Protein AF-A0A1W9QAE2-F1 (afdb_monomer)

Radius of gyration: 22.41 Å; Cα contacts (8 Å, |Δi|>4): 128; chains: 1; bounding box: 46×52×66 Å

Secondary structure (DSSP, 8-state):
-HHHHHHHHHHHHHHHHHHHHHHHS---HHHHHHHHHGGGT-PPPPHHHHHHHHHGGG-----GGGTT-HHHHHH-SSS---HHHIIIIITT-STTHHHHHHHTTT--HHHHHHHHHT-TT---HHHHHHHHHHHHHHHHHHHHHHHT--

Nearest PDB structures (foldseek):
  3shy-assembly1_A  TM=2.557E-01  e=3.799E+00  Homo sapiens

Foldseek 3Di:
DVVVVVVCVVVVVVVVVVVCCCVPVNDPVQVVCCVVCLLLLPHDQDPVNVVLLVLLVLDPLPCQLCPVVVVVCVVLPDQANTLSCCSVPVSPDLSCLLSSLVSCPPPDLVSQVSSQVRGPSNRNSSVSNVSSVVSNVSSVVSNVVVVPDD

Sequence (150 aa):
MKARLLALWLLGTAFLLTVFRRLFFGRDRLSEFVNVYGREGLLPVSPEEHEILTLRYRCTACGACDREEQERIAQSRVGYRGMMATVLGGTRSLVDAEAVRATLVEVPDEAIQRAEAACPENVPIVRLVQLIRGHAARQQAAREGAALSP

pLDDT: mean 89.48, std 10.48, range [36.12, 98.12]

Solvent-accessible surface area (backbone atoms only — not comparable to full-atom values): 8385 Å² total; per-residue (Å²): 110,71,70,59,54,52,50,51,48,54,50,51,51,50,51,51,52,52,52,49,41,52,74,79,62,58,69,69,59,62,60,54,46,39,69,71,36,19,61,76,28,52,65,89,75,50,75,68,56,48,56,60,54,58,47,48,74,51,62,80,80,80,52,56,35,28,68,90,39,50,66,59,33,65,69,31,82,81,61,32,72,42,55,53,45,40,51,67,53,42,62,69,44,68,67,49,11,52,62,45,40,63,34,45,70,87,57,55,69,68,59,41,50,51,23,28,74,46,32,92,63,67,35,62,47,54,62,52,50,50,48,34,48,52,51,23,52,52,32,50,50,38,38,54,62,56,70,71,58,132

Structure (mmCIF, N/CA/C/O backbone):
data_AF-A0A1W9QAE2-F1
#
_entry.id   AF-A0A1W9QAE2-F1
#
loop_
_atom_site.group_PDB
_atom_site.id
_atom_site.type_symbol
_atom_site.label_atom_id
_atom_site.label_alt_id
_atom_site.label_comp_id
_atom_site.label_asym_id
_atom_site.label_entity_id
_atom_site.label_seq_id
_atom_site.pdbx_PDB_ins_code
_atom_site.Cartn_x
_atom_site.Cartn_y
_atom_site.Cartn_z
_atom_site.occupancy
_atom_site.B_iso_or_equiv
_atom_site.auth_seq_id
_atom_site.auth_comp_id
_atom_site.auth_asym_id
_atom_site.auth_atom_id
_atom_site.pdbx_PDB_model_num
ATOM 1 N N . MET A 1 1 ? 10.998 -27.137 -46.731 1.00 63.53 1 MET A N 1
ATOM 2 C CA . MET A 1 1 ? 12.156 -27.183 -45.800 1.00 63.53 1 MET A CA 1
ATOM 3 C C . MET A 1 1 ? 12.951 -25.880 -45.753 1.00 63.53 1 MET A C 1
ATOM 5 O O . MET A 1 1 ? 13.132 -25.370 -44.658 1.00 63.53 1 MET A O 1
ATOM 9 N N . LYS A 1 2 ? 13.360 -25.292 -46.890 1.00 78.94 2 LYS A 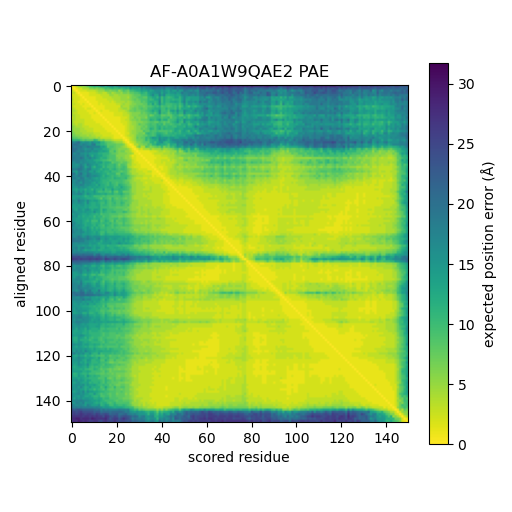N 1
ATOM 10 C CA . LYS A 1 2 ? 14.154 -24.042 -46.931 1.00 78.94 2 LYS A CA 1
ATOM 11 C C . LYS A 1 2 ? 13.536 -22.862 -46.158 1.00 78.94 2 LYS A C 1
ATOM 13 O O . LYS A 1 2 ? 14.232 -22.221 -45.385 1.00 78.94 2 LYS A O 1
ATOM 18 N N . ALA A 1 3 ? 12.222 -22.650 -46.271 1.00 82.19 3 ALA A N 1
ATOM 19 C CA . ALA A 1 3 ? 11.522 -21.595 -45.526 1.00 82.19 3 ALA A CA 1
ATOM 20 C C . ALA A 1 3 ? 11.569 -21.784 -43.994 1.00 82.19 3 ALA A C 1
ATOM 22 O O . ALA A 1 3 ? 11.690 -20.813 -43.259 1.00 82.19 3 ALA A O 1
ATOM 23 N N . ARG A 1 4 ? 11.530 -23.034 -43.506 1.00 85.00 4 ARG A N 1
ATOM 24 C CA . ARG A 1 4 ? 11.602 -23.341 -42.065 1.00 85.00 4 ARG A CA 1
ATOM 25 C C . ARG A 1 4 ? 13.011 -23.129 -41.506 1.00 85.00 4 ARG A C 1
ATOM 27 O O . ARG A 1 4 ? 13.151 -22.606 -40.412 1.00 85.00 4 ARG A O 1
ATOM 34 N N . LEU A 1 5 ? 14.039 -23.492 -42.275 1.00 92.12 5 LEU A N 1
ATOM 35 C CA . LEU A 1 5 ? 15.443 -23.231 -41.932 1.00 92.12 5 LEU A CA 1
ATOM 36 C C . LEU A 1 5 ? 15.743 -21.731 -41.871 1.00 92.12 5 LEU A C 1
ATOM 38 O O . LEU A 1 5 ? 16.377 -21.273 -40.928 1.00 92.12 5 LEU A O 1
ATOM 42 N N . LEU A 1 6 ? 15.239 -20.966 -42.841 1.00 90.81 6 LEU A N 1
ATOM 43 C CA . LEU A 1 6 ? 15.427 -19.518 -42.880 1.00 90.81 6 LEU A CA 1
ATOM 44 C C . LEU A 1 6 ? 14.682 -18.824 -41.728 1.00 90.81 6 LEU A C 1
ATOM 46 O O . LEU A 1 6 ? 15.240 -17.939 -41.089 1.00 90.81 6 LEU A O 1
ATOM 50 N N . ALA A 1 7 ? 13.472 -19.287 -41.395 1.00 91.56 7 ALA A N 1
ATOM 51 C CA . ALA A 1 7 ? 12.737 -18.816 -40.221 1.00 91.56 7 ALA A CA 1
ATOM 52 C C . ALA A 1 7 ? 13.474 -19.122 -38.905 1.00 91.56 7 ALA A C 1
ATOM 54 O O . ALA A 1 7 ? 13.600 -18.236 -38.066 1.00 91.56 7 ALA A O 1
ATOM 55 N N . LEU A 1 8 ? 14.003 -20.340 -38.734 1.00 94.88 8 LEU A N 1
ATOM 56 C CA . LEU A 1 8 ? 14.787 -20.715 -37.549 1.00 94.88 8 LEU A CA 1
ATOM 57 C C . LEU A 1 8 ? 16.072 -19.896 -37.426 1.00 94.88 8 LEU A C 1
ATOM 59 O O . LEU A 1 8 ? 16.428 -19.484 -36.326 1.00 94.88 8 LEU A O 1
ATOM 63 N N . TRP A 1 9 ? 16.746 -19.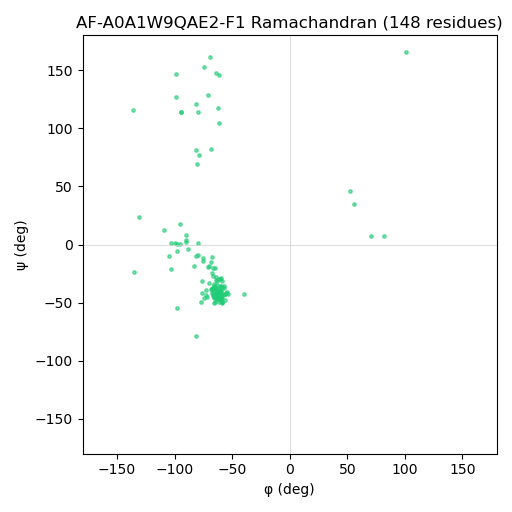634 -38.546 1.00 96.19 9 TRP A N 1
ATOM 64 C CA . TRP A 1 9 ? 17.946 -18.808 -38.567 1.00 96.19 9 TRP A CA 1
ATOM 65 C C . TRP A 1 9 ? 17.635 -17.361 -38.175 1.00 96.19 9 TRP A C 1
ATOM 67 O O . TRP A 1 9 ? 18.248 -16.844 -37.249 1.00 96.19 9 TRP A O 1
ATOM 77 N N . LEU A 1 10 ? 16.616 -16.743 -38.784 1.00 95.69 10 LEU A N 1
ATOM 78 C CA . LEU A 1 10 ? 16.187 -15.388 -38.423 1.00 95.69 10 LEU A CA 1
ATOM 79 C C . LEU A 1 10 ? 15.780 -15.289 -36.950 1.00 95.69 10 LEU A C 1
ATOM 81 O O . LEU A 1 10 ? 16.179 -14.345 -36.271 1.00 95.69 10 LEU A O 1
ATOM 85 N N . LEU A 1 11 ? 15.025 -16.268 -36.442 1.00 95.69 11 LEU A N 1
ATOM 86 C CA . LEU A 1 11 ? 14.584 -16.284 -35.049 1.00 95.69 11 LEU A CA 1
ATOM 87 C C . LEU A 1 11 ? 15.766 -16.467 -34.088 1.00 95.69 11 LEU A C 1
ATOM 89 O O . LEU A 1 11 ? 15.860 -15.754 -33.093 1.00 95.69 11 LEU A O 1
ATOM 93 N N . GLY A 1 12 ? 16.684 -17.384 -34.402 1.00 96.88 12 GLY A N 1
ATOM 94 C CA . GLY A 1 12 ? 17.882 -17.636 -33.606 1.00 96.88 12 GLY A CA 1
ATOM 95 C C . GLY A 1 12 ? 18.809 -16.423 -33.565 1.00 96.88 12 GLY A C 1
ATOM 96 O O . GLY A 1 12 ? 19.256 -16.024 -32.490 1.00 96.88 12 GLY A O 1
ATOM 97 N N . THR A 1 13 ? 19.046 -15.782 -34.711 1.00 96.12 13 THR A N 1
ATOM 98 C CA . THR A 1 13 ? 19.853 -14.560 -34.791 1.00 96.12 13 THR A CA 1
ATOM 99 C C . THR A 1 13 ? 19.179 -13.399 -34.063 1.00 96.12 13 THR A C 1
ATOM 101 O O . THR A 1 13 ? 19.847 -12.704 -33.301 1.00 96.12 13 THR A O 1
ATOM 104 N N . ALA A 1 14 ? 17.865 -13.206 -34.226 1.00 94.56 14 ALA A N 1
ATOM 105 C CA . ALA A 1 14 ? 17.126 -12.178 -33.495 1.00 94.56 14 ALA A CA 1
ATOM 106 C C . ALA A 1 14 ? 17.202 -12.407 -31.979 1.00 94.56 14 ALA A C 1
ATOM 108 O O . ALA A 1 14 ? 17.537 -11.484 -31.241 1.00 94.56 14 ALA A O 1
ATOM 109 N N . PHE A 1 15 ? 16.983 -13.643 -31.524 1.00 95.44 15 PHE A N 1
ATOM 110 C CA . PHE A 1 15 ? 17.094 -14.018 -30.116 1.00 95.44 15 PHE A CA 1
ATOM 111 C C . PHE A 1 15 ? 18.496 -13.739 -29.559 1.00 95.44 15 PHE A C 1
ATOM 113 O O . PHE A 1 15 ? 18.622 -13.059 -28.540 1.00 95.44 15 PHE A O 1
ATOM 120 N N . LEU A 1 16 ? 19.550 -14.190 -30.251 1.00 95.75 16 LEU A N 1
ATOM 121 C CA . LEU A 1 16 ? 20.939 -13.950 -29.850 1.00 95.75 16 LEU A CA 1
ATOM 122 C C . LEU A 1 16 ? 21.259 -12.454 -29.777 1.00 95.75 16 LEU A C 1
ATOM 124 O O . LEU A 1 16 ? 21.829 -12.003 -28.785 1.00 95.75 16 LEU A O 1
ATOM 128 N N . LEU A 1 17 ? 20.849 -11.668 -30.776 1.00 93.00 17 LEU A N 1
ATOM 129 C CA . LEU A 1 17 ? 21.047 -10.217 -30.779 1.00 93.00 17 LEU A CA 1
ATOM 130 C C . LEU A 1 17 ? 20.277 -9.527 -29.648 1.00 93.00 17 LEU A C 1
ATOM 132 O O . LEU A 1 17 ? 20.799 -8.592 -29.041 1.00 93.00 17 LEU A O 1
ATOM 136 N N . THR A 1 18 ? 19.059 -9.973 -29.333 1.00 88.69 18 THR A N 1
ATOM 137 C CA . THR A 1 18 ? 18.272 -9.440 -28.213 1.00 88.69 18 THR A CA 1
ATOM 138 C C . THR A 1 18 ? 18.926 -9.756 -26.871 1.00 88.69 18 THR A C 1
ATOM 140 O O . THR A 1 18 ? 19.059 -8.855 -26.043 1.00 88.69 18 THR A O 1
ATOM 143 N N . VAL A 1 19 ? 19.366 -10.998 -26.655 1.00 89.94 19 VAL A N 1
ATOM 144 C CA . VAL A 1 19 ? 20.054 -11.413 -25.423 1.00 89.94 19 VAL A CA 1
ATOM 145 C C . VAL A 1 19 ? 21.374 -10.660 -25.269 1.00 89.94 19 VAL A C 1
ATOM 147 O O . VAL A 1 19 ? 21.622 -10.078 -24.214 1.00 89.94 19 VAL A O 1
ATOM 150 N N . PHE A 1 20 ? 22.173 -10.577 -26.336 1.00 92.12 20 PHE A N 1
ATOM 151 C CA . PHE A 1 20 ? 23.430 -9.829 -26.347 1.00 92.12 20 PHE A CA 1
ATOM 152 C C . PHE A 1 20 ? 23.204 -8.341 -26.050 1.00 92.12 20 PHE A C 1
ATOM 154 O O . PHE A 1 20 ? 23.836 -7.783 -25.157 1.00 92.12 20 PHE A O 1
ATOM 161 N N . ARG A 1 21 ? 22.237 -7.687 -26.710 1.00 85.56 21 ARG A N 1
ATOM 162 C CA . ARG A 1 21 ? 21.898 -6.287 -26.403 1.00 85.56 21 ARG A CA 1
ATOM 163 C C . ARG A 1 21 ? 21.428 -6.098 -24.968 1.00 85.56 21 ARG A C 1
ATOM 165 O O . ARG A 1 21 ? 21.789 -5.102 -24.355 1.00 85.56 21 ARG A O 1
ATOM 172 N N . ARG A 1 22 ? 20.637 -7.024 -24.426 1.00 81.88 22 ARG A N 1
ATOM 173 C CA . ARG A 1 22 ? 20.145 -6.934 -23.047 1.00 81.88 22 ARG A CA 1
ATOM 174 C C . ARG A 1 22 ? 21.270 -7.078 -22.021 1.00 81.88 22 ARG A C 1
ATOM 176 O O . ARG A 1 22 ? 21.237 -6.370 -21.024 1.00 81.88 22 ARG A O 1
ATOM 183 N N . LEU A 1 23 ? 22.238 -7.961 -22.270 1.00 84.62 23 LEU A N 1
ATOM 184 C CA . LEU A 1 23 ? 23.363 -8.217 -21.365 1.00 84.62 23 LEU A CA 1
ATOM 185 C C . LEU A 1 23 ? 24.432 -7.120 -21.416 1.00 84.62 23 LEU A C 1
ATOM 187 O O . LEU A 1 23 ? 24.937 -6.727 -20.372 1.00 84.62 23 LEU A O 1
ATOM 191 N N . PHE A 1 24 ? 24.765 -6.618 -22.609 1.00 84.31 24 PHE A N 1
ATOM 192 C CA . PHE A 1 24 ? 25.897 -5.698 -22.794 1.00 84.31 24 PHE A CA 1
ATOM 193 C C . PHE A 1 24 ? 25.495 -4.228 -22.965 1.00 84.31 24 PHE A C 1
ATOM 195 O O . PHE A 1 24 ? 26.308 -3.340 -22.734 1.00 84.31 24 PHE A O 1
ATOM 202 N N . PHE A 1 25 ? 24.250 -3.953 -23.359 1.00 78.94 25 PHE A N 1
ATOM 203 C CA . PHE A 1 25 ? 23.745 -2.602 -23.640 1.00 78.94 25 PHE A CA 1
ATOM 204 C C . PHE A 1 25 ? 22.410 -2.326 -22.935 1.00 78.94 25 PHE A C 1
ATOM 206 O O . PHE A 1 25 ? 21.612 -1.500 -23.389 1.00 78.94 25 PHE A O 1
ATOM 213 N N . GLY A 1 26 ? 22.129 -3.047 -21.846 1.00 65.44 26 GLY A N 1
ATOM 214 C CA . GLY A 1 26 ? 20.943 -2.827 -21.033 1.00 65.44 26 GLY A CA 1
ATOM 215 C C . GLY A 1 26 ? 20.964 -1.421 -20.438 1.00 65.44 26 GLY A C 1
ATOM 216 O O . GLY A 1 26 ? 21.707 -1.158 -19.501 1.00 65.44 26 GLY A O 1
ATOM 217 N N . ARG A 1 27 ? 20.151 -0.513 -20.987 1.00 66.88 27 ARG A N 1
ATOM 218 C CA . ARG A 1 27 ? 19.823 0.751 -20.318 1.00 66.88 27 ARG A CA 1
ATOM 219 C C . ARG A 1 27 ? 19.111 0.448 -19.006 1.00 66.88 27 ARG A C 1
ATOM 221 O O . ARG A 1 27 ? 18.319 -0.498 -18.946 1.00 66.88 27 ARG A O 1
ATOM 228 N N . ASP A 1 28 ? 19.343 1.283 -18.002 1.00 77.19 28 ASP A N 1
ATOM 229 C CA . ASP A 1 28 ? 18.536 1.292 -16.790 1.00 77.19 28 ASP A CA 1
ATOM 230 C C . ASP A 1 28 ? 17.127 1.810 -17.122 1.00 77.19 28 ASP A C 1
ATOM 232 O O . ASP A 1 28 ? 16.799 2.986 -16.999 1.00 77.19 28 ASP A O 1
ATOM 236 N N . ARG A 1 29 ? 16.292 0.902 -17.632 1.00 79.31 29 ARG A N 1
ATOM 237 C CA . ARG A 1 29 ? 14.914 1.207 -18.028 1.00 79.31 29 ARG A CA 1
ATOM 238 C C . ARG A 1 29 ? 14.056 1.611 -16.834 1.00 79.31 29 ARG A C 1
ATOM 240 O O . ARG A 1 29 ? 13.006 2.206 -17.039 1.00 79.31 29 ARG A O 1
ATOM 247 N N . LEU A 1 30 ? 14.467 1.258 -15.613 1.00 77.69 30 LEU A N 1
ATOM 248 C CA . LEU A 1 30 ? 13.722 1.603 -14.413 1.00 77.69 30 LEU A CA 1
ATOM 249 C C . LEU A 1 30 ? 13.895 3.083 -14.083 1.00 77.69 30 LEU A C 1
ATOM 251 O O . LEU A 1 30 ? 12.896 3.754 -13.848 1.00 77.69 30 LEU A O 1
ATOM 255 N N . SER A 1 31 ? 15.120 3.614 -14.124 1.00 81.38 31 SER A N 1
ATOM 256 C CA . SER A 1 31 ? 15.321 5.057 -13.938 1.00 81.38 31 SER A CA 1
ATOM 257 C C . SER A 1 31 ? 14.675 5.876 -15.054 1.00 81.38 31 SER A C 1
ATOM 259 O O . SER A 1 31 ? 14.062 6.901 -14.767 1.00 81.38 31 SER A O 1
ATOM 261 N N . GLU A 1 32 ? 14.714 5.400 -16.302 1.00 83.50 32 GLU A N 1
ATOM 262 C CA . GLU A 1 32 ? 13.997 6.031 -17.419 1.00 83.50 32 GLU A CA 1
ATOM 263 C C . GLU A 1 32 ? 12.475 6.029 -17.193 1.00 83.50 32 GLU A C 1
ATOM 265 O O . GLU A 1 32 ? 11.827 7.064 -17.340 1.00 83.50 32 GLU A O 1
ATOM 270 N N . PHE A 1 33 ? 11.907 4.901 -16.753 1.00 83.69 33 PHE A N 1
ATOM 271 C CA . PHE A 1 33 ? 10.491 4.803 -16.398 1.00 83.69 33 PHE A CA 1
ATOM 272 C C . PHE A 1 33 ? 10.117 5.764 -15.265 1.00 83.69 33 PHE A C 1
ATOM 274 O O . PHE A 1 33 ? 9.131 6.483 -15.380 1.00 83.69 33 PHE A O 1
ATOM 281 N N . VAL A 1 34 ? 10.907 5.812 -14.190 1.00 84.75 34 VAL A N 1
ATOM 282 C CA . VAL A 1 34 ? 10.648 6.700 -13.046 1.00 84.75 34 VAL A CA 1
ATOM 283 C C . VAL A 1 34 ? 10.754 8.170 -13.444 1.00 84.75 34 VAL A C 1
ATOM 285 O O . VAL A 1 34 ? 9.955 8.976 -12.980 1.00 84.75 34 VAL A O 1
ATOM 288 N N . ASN A 1 35 ? 11.683 8.523 -14.333 1.00 83.19 35 ASN A N 1
ATOM 289 C CA . ASN A 1 35 ? 11.806 9.886 -14.844 1.00 83.19 35 ASN A CA 1
ATOM 290 C C . ASN A 1 35 ? 10.541 10.323 -15.607 1.00 83.19 35 ASN A C 1
ATOM 292 O O . ASN A 1 35 ? 10.035 11.423 -15.405 1.00 83.19 35 ASN A O 1
ATOM 296 N N . VAL A 1 36 ? 9.989 9.438 -16.442 1.00 86.00 36 VAL A N 1
ATOM 297 C CA . VAL A 1 36 ? 8.792 9.744 -17.240 1.00 86.00 36 VAL A CA 1
ATOM 298 C C . VAL A 1 36 ? 7.513 9.690 -16.398 1.00 86.00 36 VAL A C 1
ATOM 300 O O . VAL A 1 36 ? 6.716 10.624 -16.420 1.00 86.00 36 VAL A O 1
ATOM 303 N N . TYR A 1 37 ? 7.318 8.614 -15.637 1.00 87.31 37 TYR A N 1
ATOM 304 C CA . TYR A 1 37 ? 6.041 8.284 -14.998 1.00 87.31 37 TYR A CA 1
ATOM 305 C C . TYR A 1 37 ? 5.996 8.557 -13.492 1.00 87.31 37 TYR A C 1
ATOM 307 O O . TYR A 1 37 ? 4.921 8.534 -12.892 1.00 87.31 37 TYR A O 1
ATOM 315 N N . GLY A 1 38 ? 7.129 8.863 -12.855 1.00 85.00 38 GLY A N 1
ATOM 316 C CA . GLY A 1 38 ? 7.171 9.148 -11.418 1.00 85.00 38 GLY A CA 1
ATOM 317 C C . GLY A 1 38 ? 6.276 10.328 -11.027 1.00 85.00 38 GLY A C 1
ATOM 318 O O . GLY A 1 38 ? 5.656 10.305 -9.964 1.00 85.00 38 GLY A O 1
ATOM 319 N N . ARG A 1 39 ? 6.114 11.307 -11.929 1.00 83.88 39 ARG A N 1
ATOM 320 C CA . ARG A 1 39 ? 5.191 12.447 -11.770 1.00 83.88 39 ARG A CA 1
ATOM 321 C C . ARG A 1 39 ? 3.724 12.036 -11.699 1.00 83.88 39 ARG A C 1
ATOM 323 O O . ARG A 1 39 ? 2.935 12.681 -11.015 1.00 83.88 39 ARG A O 1
ATOM 330 N N . GLU A 1 40 ? 3.361 10.958 -12.381 1.00 86.00 40 GLU A N 1
ATOM 331 C CA . GLU A 1 40 ? 2.005 10.406 -12.373 1.00 86.00 40 GLU A CA 1
ATOM 332 C C . GLU A 1 40 ? 1.740 9.569 -11.109 1.00 86.00 40 GLU A C 1
ATOM 334 O O . GLU A 1 40 ? 0.649 9.041 -10.922 1.00 86.00 40 GLU A O 1
ATOM 339 N N . GLY A 1 41 ? 2.720 9.468 -10.202 1.00 81.56 41 GLY A N 1
ATOM 340 C CA . GLY A 1 41 ? 2.637 8.646 -8.995 1.00 81.56 41 GLY A CA 1
ATOM 341 C C . GLY A 1 41 ? 2.959 7.172 -9.242 1.00 81.56 41 GLY A C 1
ATOM 342 O O . GLY A 1 41 ? 2.822 6.358 -8.329 1.00 81.56 41 GLY A O 1
ATOM 343 N N . LEU A 1 42 ? 3.419 6.816 -10.447 1.00 87.50 42 LEU A N 1
ATOM 344 C CA . LEU A 1 42 ? 3.850 5.463 -10.789 1.00 87.50 42 LEU A CA 1
ATOM 345 C C . LEU A 1 42 ? 5.283 5.243 -10.304 1.00 87.50 42 LEU A C 1
ATOM 347 O O . LEU A 1 42 ? 6.257 5.367 -11.048 1.00 87.50 42 LEU A O 1
ATOM 351 N N . LEU A 1 43 ? 5.400 4.931 -9.017 1.00 89.81 43 LEU A N 1
ATOM 352 C CA . LEU A 1 43 ? 6.673 4.638 -8.377 1.00 89.81 43 LEU A CA 1
ATOM 353 C C . LEU A 1 43 ? 6.896 3.130 -8.253 1.00 89.81 43 LEU A C 1
ATOM 355 O O . LEU A 1 43 ? 5.946 2.374 -8.037 1.00 89.81 43 LEU A O 1
ATOM 359 N N . PRO A 1 44 ? 8.155 2.670 -8.345 1.00 88.62 44 PRO A N 1
ATOM 360 C CA . PRO A 1 44 ? 8.470 1.273 -8.139 1.00 88.62 44 PRO A CA 1
ATOM 361 C C . PRO A 1 44 ? 8.159 0.854 -6.703 1.00 88.62 44 PRO A C 1
ATOM 363 O O . PRO A 1 44 ? 8.299 1.625 -5.743 1.00 88.62 44 PRO A O 1
ATOM 366 N N . VAL A 1 45 ? 7.767 -0.410 -6.600 1.00 89.50 45 VAL A N 1
ATOM 367 C CA . VAL A 1 45 ? 7.560 -1.132 -5.351 1.00 89.50 45 VAL A CA 1
ATOM 368 C C . VAL A 1 45 ? 8.809 -1.964 -5.100 1.00 89.50 45 VAL A C 1
ATOM 370 O O . VAL A 1 45 ? 9.249 -2.699 -5.989 1.00 89.50 45 VAL A O 1
ATOM 373 N N . SER A 1 46 ? 9.413 -1.822 -3.923 1.00 90.06 46 SER A N 1
ATOM 374 C CA . SER A 1 46 ? 10.586 -2.620 -3.560 1.00 90.06 46 SER A CA 1
ATOM 375 C C . SER A 1 46 ? 10.205 -4.096 -3.344 1.00 90.06 46 SER A C 1
ATOM 377 O O . SER A 1 46 ? 9.032 -4.403 -3.116 1.00 90.06 46 SER A O 1
ATOM 379 N N . PRO A 1 47 ? 11.166 -5.037 -3.381 1.00 92.06 47 PRO A N 1
ATOM 380 C CA . PRO A 1 47 ? 10.889 -6.435 -3.045 1.00 92.06 47 PRO A CA 1
ATOM 381 C C . PRO A 1 47 ? 10.256 -6.609 -1.654 1.00 92.06 47 PRO A C 1
ATOM 383 O O . PRO A 1 47 ? 9.287 -7.347 -1.518 1.00 92.06 47 PRO A O 1
ATOM 386 N N . GLU A 1 48 ? 10.734 -5.868 -0.650 1.00 92.50 48 GLU A N 1
ATOM 387 C CA . GLU A 1 48 ? 10.177 -5.887 0.711 1.00 92.50 48 GLU A CA 1
ATOM 388 C C . GLU A 1 48 ? 8.735 -5.357 0.747 1.00 92.50 48 GLU A C 1
ATOM 390 O O . GLU A 1 48 ? 7.852 -5.951 1.366 1.00 92.50 48 GLU A O 1
ATOM 395 N N . GLU A 1 49 ? 8.461 -4.259 0.038 1.00 93.56 49 GLU A N 1
ATOM 396 C CA . GLU A 1 49 ? 7.106 -3.713 -0.073 1.00 93.56 49 GLU A CA 1
ATOM 397 C C . GLU A 1 49 ? 6.170 -4.706 -0.767 1.00 93.56 49 GLU A C 1
ATOM 399 O O . GLU A 1 49 ? 5.033 -4.900 -0.336 1.00 93.56 49 GLU A O 1
ATOM 404 N N . HIS A 1 50 ? 6.655 -5.378 -1.812 1.00 93.81 50 HIS A N 1
ATOM 405 C CA . HIS A 1 50 ? 5.897 -6.403 -2.513 1.00 93.81 50 HIS A CA 1
ATOM 406 C C . HIS A 1 50 ? 5.555 -7.577 -1.586 1.00 93.81 50 HIS A C 1
ATOM 408 O O . HIS A 1 50 ? 4.404 -8.012 -1.557 1.00 93.81 50 HIS A O 1
ATOM 414 N N . GLU A 1 51 ? 6.506 -8.063 -0.787 1.00 94.94 51 GLU A N 1
ATOM 415 C CA . GLU A 1 51 ? 6.249 -9.103 0.216 1.00 94.94 51 GLU A CA 1
ATOM 416 C C . GLU A 1 51 ? 5.148 -8.681 1.195 1.00 94.94 51 GLU A C 1
ATOM 418 O O . GLU A 1 51 ? 4.180 -9.421 1.376 1.00 94.94 51 GLU A O 1
ATOM 423 N N . ILE A 1 52 ? 5.213 -7.464 1.744 1.00 95.06 52 ILE A N 1
ATOM 424 C CA . ILE A 1 52 ? 4.177 -6.936 2.646 1.00 95.06 52 ILE A CA 1
ATOM 425 C C . ILE A 1 52 ? 2.810 -6.894 1.947 1.00 95.06 52 ILE A C 1
ATOM 427 O O . ILE A 1 52 ? 1.816 -7.356 2.511 1.00 95.06 52 ILE A O 1
ATOM 431 N N . LEU A 1 53 ? 2.749 -6.404 0.704 1.00 94.81 53 LEU A N 1
ATOM 432 C CA . LEU A 1 53 ? 1.510 -6.353 -0.075 1.00 94.81 53 LEU A CA 1
ATOM 433 C C . LEU A 1 53 ? 0.914 -7.740 -0.314 1.00 94.81 53 LEU A C 1
ATOM 435 O O . LEU A 1 53 ? -0.306 -7.871 -0.312 1.00 94.81 53 LEU A O 1
ATOM 439 N N . THR A 1 54 ? 1.725 -8.784 -0.502 1.00 95.50 54 THR A N 1
ATOM 440 C CA . THR A 1 54 ? 1.187 -10.144 -0.688 1.00 95.50 54 THR A CA 1
ATOM 441 C C . THR A 1 54 ? 0.490 -10.681 0.564 1.00 95.50 54 THR A C 1
ATOM 443 O O . THR A 1 54 ? -0.460 -11.456 0.450 1.00 95.50 54 THR A O 1
ATOM 446 N N . LEU A 1 55 ? 0.870 -10.223 1.761 1.00 95.12 55 LEU A N 1
ATOM 447 C CA . LEU A 1 55 ? 0.248 -10.668 3.013 1.00 95.12 55 LEU A CA 1
ATOM 448 C C . LEU A 1 55 ? -1.214 -10.216 3.141 1.00 95.12 55 LEU A C 1
ATOM 450 O O . LEU A 1 55 ? -1.987 -10.857 3.856 1.00 95.12 55 LEU A O 1
ATOM 454 N N . ARG A 1 56 ? -1.639 -9.188 2.391 1.00 94.69 56 ARG A N 1
ATOM 455 C CA . ARG A 1 56 ? -3.045 -8.751 2.334 1.00 94.69 56 ARG A CA 1
ATOM 456 C C . ARG A 1 56 ? -3.993 -9.849 1.846 1.00 94.69 56 ARG A C 1
ATOM 458 O O . ARG A 1 56 ? -5.160 -9.848 2.223 1.00 94.69 56 ARG A O 1
ATOM 465 N N . TYR A 1 57 ? -3.511 -10.783 1.016 1.00 95.81 57 TYR A N 1
ATOM 466 C CA . TYR A 1 57 ? -4.336 -11.851 0.437 1.00 95.81 57 TYR A CA 1
ATOM 467 C C . TYR A 1 57 ? -4.826 -12.863 1.478 1.00 95.81 57 TYR A C 1
ATOM 469 O O . TYR A 1 57 ? -5.707 -13.659 1.175 1.00 95.81 57 TYR A O 1
ATOM 477 N N . ARG A 1 58 ? -4.301 -12.810 2.709 1.00 96.31 58 ARG A N 1
ATOM 478 C CA . ARG A 1 58 ? -4.836 -13.565 3.848 1.00 96.31 58 ARG A CA 1
ATOM 479 C C . ARG A 1 58 ? -6.185 -13.032 4.330 1.00 96.31 58 ARG A C 1
ATOM 481 O O . ARG A 1 58 ? -6.897 -13.743 5.020 1.00 96.31 58 ARG A O 1
ATOM 488 N N . CYS A 1 59 ? -6.546 -11.790 3.998 1.00 97.62 59 CYS A N 1
ATOM 489 C CA . CYS A 1 59 ? -7.798 -11.194 4.448 1.00 97.62 59 CYS A CA 1
ATOM 490 C C . CYS A 1 59 ? -9.010 -11.967 3.904 1.00 97.62 59 CYS A C 1
ATOM 492 O O . CYS A 1 59 ? -9.262 -11.981 2.701 1.00 97.62 59 CYS A O 1
ATOM 494 N N . THR A 1 60 ? -9.804 -12.538 4.809 1.00 97.62 60 THR A N 1
ATOM 495 C CA . THR A 1 60 ? -11.050 -13.262 4.504 1.00 97.62 60 THR A CA 1
ATOM 496 C C . THR A 1 60 ? -12.291 -12.366 4.497 1.00 97.62 60 THR A C 1
ATOM 498 O O . THR A 1 60 ? -13.409 -12.862 4.404 1.00 97.62 60 THR A O 1
ATOM 501 N N . ALA A 1 61 ? -12.112 -11.043 4.598 1.00 97.38 61 ALA A N 1
ATOM 502 C CA . ALA A 1 61 ? -13.197 -10.062 4.660 1.00 97.38 61 ALA A CA 1
ATOM 503 C C . ALA A 1 61 ? -14.216 -10.313 5.798 1.00 97.38 61 ALA A C 1
ATOM 505 O O . ALA A 1 61 ? -15.406 -10.044 5.657 1.00 97.38 61 ALA A O 1
ATOM 506 N N . CYS A 1 62 ? -13.758 -10.821 6.948 1.00 97.75 62 CYS A N 1
ATOM 507 C CA . CYS A 1 62 ? -14.624 -11.140 8.090 1.00 97.75 62 CYS A CA 1
ATOM 508 C C . CYS A 1 62 ? -15.113 -9.916 8.892 1.00 97.75 62 CYS A C 1
ATOM 510 O O . CYS A 1 62 ? -15.964 -10.061 9.767 1.00 97.75 62 CYS A O 1
ATOM 512 N N . GLY A 1 63 ? -14.544 -8.727 8.656 1.00 96.94 63 GLY A N 1
ATOM 513 C CA . GLY A 1 63 ? -14.917 -7.479 9.336 1.00 96.94 63 GLY A CA 1
ATOM 514 C C . GLY A 1 63 ? -14.519 -7.378 10.815 1.00 96.94 63 GLY A C 1
ATOM 515 O O . GLY A 1 63 ? -14.900 -6.421 11.482 1.00 96.94 63 GLY A O 1
ATOM 516 N N . ALA A 1 64 ? -13.750 -8.329 11.362 1.00 97.44 64 ALA A N 1
ATOM 517 C CA . ALA A 1 64 ? -13.367 -8.316 12.780 1.00 97.44 64 ALA A CA 1
ATOM 518 C C . ALA A 1 64 ? -12.586 -7.051 13.187 1.00 97.44 64 ALA A C 1
ATOM 520 O O . ALA A 1 64 ? -12.816 -6.513 14.267 1.00 97.44 64 ALA A O 1
ATOM 521 N N . CYS A 1 65 ? -11.730 -6.548 12.295 1.00 97.25 65 CYS A N 1
ATOM 522 C CA . CYS A 1 65 ? -10.946 -5.330 12.490 1.00 97.25 65 CYS A CA 1
ATOM 523 C C . CYS A 1 65 ? -11.780 -4.035 12.511 1.00 97.25 65 CYS A C 1
ATOM 525 O O . CYS A 1 65 ? -11.283 -3.017 12.980 1.00 97.25 65 CYS A O 1
ATOM 527 N N . ASP A 1 66 ? -13.035 -4.067 12.054 1.00 97.00 66 ASP A N 1
ATOM 528 C CA . ASP A 1 66 ? -13.895 -2.880 11.973 1.00 97.00 66 ASP A CA 1
ATOM 529 C C . ASP A 1 66 ? -14.862 -2.758 13.164 1.00 97.00 66 ASP A C 1
ATOM 531 O O . ASP A 1 66 ? -15.589 -1.769 13.269 1.00 97.00 66 ASP A O 1
ATOM 535 N N . ARG A 1 67 ? -14.921 -3.749 14.068 1.00 93.50 67 ARG A N 1
ATOM 536 C CA . ARG A 1 67 ? -15.934 -3.799 15.145 1.00 93.50 67 ARG A CA 1
ATOM 537 C C . ARG A 1 67 ? -15.889 -2.593 16.081 1.00 93.50 67 ARG A C 1
ATOM 539 O O . ARG A 1 67 ? -16.938 -2.078 16.446 1.00 93.50 67 ARG A O 1
ATOM 546 N N . GLU A 1 68 ? -14.695 -2.146 16.451 1.00 90.44 68 GLU A N 1
ATOM 547 C CA . GLU A 1 68 ? -14.501 -0.992 17.344 1.00 90.44 68 GLU A CA 1
ATOM 548 C C . GLU A 1 68 ? -14.443 0.343 16.587 1.00 90.44 68 GLU A C 1
ATOM 550 O O . GLU A 1 68 ? -14.383 1.405 17.196 1.00 90.44 68 GLU A O 1
ATOM 555 N N . GLU A 1 69 ? -14.491 0.304 15.255 1.00 91.56 69 GLU A N 1
ATOM 556 C CA . GLU A 1 69 ? -14.336 1.474 14.388 1.00 91.56 69 GLU A CA 1
ATOM 557 C C . GLU A 1 69 ? -15.676 1.969 13.820 1.00 91.56 69 GLU A C 1
ATOM 559 O O . GLU A 1 69 ? -15.703 2.949 13.080 1.00 91.56 69 GLU A O 1
ATOM 564 N N . GLN A 1 70 ? -16.799 1.331 14.172 1.00 89.81 70 GLN A N 1
ATOM 565 C CA . GLN A 1 70 ? -18.127 1.623 13.612 1.00 89.81 70 GLN A CA 1
ATOM 566 C C . GLN A 1 70 ? -18.529 3.094 13.744 1.00 89.81 70 GLN A C 1
ATOM 568 O O . GLN A 1 70 ? -19.059 3.676 12.799 1.00 89.81 70 GLN A O 1
ATOM 573 N N . GLU A 1 71 ? -18.241 3.716 14.888 1.00 90.31 71 GLU A N 1
ATOM 574 C CA . GLU A 1 71 ? -18.527 5.134 15.098 1.00 90.31 71 GLU A CA 1
ATOM 575 C C . GLU A 1 71 ? -17.698 6.021 14.156 1.00 90.31 71 GLU A C 1
ATOM 577 O O . GLU A 1 71 ? -18.249 6.902 13.495 1.00 90.31 71 GLU A O 1
ATOM 582 N N . ARG A 1 72 ? -16.397 5.737 14.008 1.00 91.38 72 ARG A N 1
ATOM 583 C CA . ARG A 1 72 ? -15.503 6.465 13.093 1.00 91.38 72 ARG A CA 1
ATOM 584 C C . ARG A 1 72 ? -15.933 6.292 11.638 1.00 91.38 72 ARG A C 1
ATOM 586 O O . ARG A 1 72 ? -15.952 7.260 10.883 1.00 91.38 72 ARG A O 1
ATOM 593 N N . ILE A 1 73 ? -16.320 5.077 11.248 1.00 91.50 73 ILE A N 1
ATOM 594 C CA . ILE A 1 73 ? -16.841 4.774 9.908 1.00 91.50 73 ILE A CA 1
ATOM 595 C C . ILE A 1 73 ? -18.125 5.570 9.643 1.00 91.50 73 ILE A C 1
ATOM 597 O O . ILE A 1 73 ? -18.265 6.172 8.582 1.00 91.50 73 ILE A O 1
ATOM 601 N N . ALA A 1 74 ? -19.050 5.621 10.606 1.00 88.94 74 ALA A N 1
ATOM 602 C CA . ALA A 1 74 ? -20.300 6.367 10.472 1.00 88.94 74 ALA A CA 1
ATOM 603 C C . ALA A 1 74 ? -20.080 7.889 10.396 1.00 88.94 74 ALA A C 1
ATOM 605 O O . ALA A 1 74 ? -20.760 8.579 9.634 1.00 88.94 74 ALA A O 1
ATOM 606 N N . GLN A 1 75 ? -19.121 8.419 11.161 1.00 89.00 75 GLN A N 1
ATOM 607 C CA . GLN A 1 75 ? -18.744 9.835 11.128 1.00 89.00 75 GLN A CA 1
ATOM 608 C C . GLN A 1 75 ? -18.034 10.210 9.821 1.00 89.00 75 GLN A C 1
ATOM 610 O O . GLN A 1 75 ? -18.220 11.315 9.299 1.00 89.00 75 GLN A O 1
ATOM 615 N N . SER A 1 76 ? -17.275 9.276 9.245 1.00 82.50 76 SER A N 1
ATOM 616 C CA . SER A 1 76 ? -16.579 9.471 7.982 1.00 82.50 76 SER A CA 1
ATOM 617 C C . SER A 1 76 ? -17.533 9.322 6.797 1.00 82.50 76 SER A C 1
ATOM 619 O O . SER A 1 76 ? -17.562 8.319 6.091 1.00 82.50 76 SER A O 1
ATOM 621 N N . ARG A 1 77 ? -18.343 10.361 6.564 1.00 74.06 77 ARG A N 1
ATOM 622 C CA . ARG A 1 77 ? -19.409 10.409 5.543 1.00 74.06 77 ARG A CA 1
ATOM 623 C C . ARG A 1 77 ? -19.031 9.756 4.204 1.00 74.06 77 ARG A C 1
ATOM 625 O O . ARG A 1 77 ? -19.850 9.059 3.608 1.00 74.06 77 ARG A O 1
ATOM 632 N N . VAL A 1 78 ? -17.810 9.998 3.714 1.00 69.81 78 VAL A N 1
ATOM 633 C CA . VAL A 1 78 ? -17.344 9.469 2.417 1.00 69.81 78 VAL A CA 1
ATOM 634 C C . VAL A 1 78 ? -15.929 8.876 2.458 1.00 69.81 78 VAL A C 1
ATOM 636 O O . VAL A 1 78 ? -15.628 8.032 1.615 1.00 69.81 78 VAL A O 1
ATOM 639 N N . GLY A 1 79 ? -15.081 9.272 3.413 1.00 85.31 79 GLY A N 1
ATOM 640 C CA . GLY A 1 79 ? -13.644 8.977 3.393 1.00 85.31 79 GLY A CA 1
ATOM 641 C C . GLY A 1 79 ? -13.290 7.578 3.891 1.00 85.31 79 GLY A C 1
ATOM 642 O O . GLY A 1 79 ? -13.004 6.676 3.108 1.00 85.31 79 GLY A O 1
ATOM 643 N N . TYR A 1 80 ? -13.278 7.402 5.205 1.00 92.12 80 TYR A N 1
ATOM 644 C CA . TYR A 1 80 ? -12.863 6.179 5.872 1.00 92.12 80 TYR A CA 1
ATOM 645 C C . TYR A 1 80 ? -13.982 5.136 5.883 1.00 92.12 80 TYR A C 1
ATOM 647 O O . TYR A 1 80 ? -15.067 5.356 6.415 1.00 92.12 80 TYR A O 1
ATOM 655 N N . ARG A 1 81 ? -13.706 3.967 5.301 1.00 92.88 81 ARG A N 1
ATOM 656 C CA . ARG A 1 81 ? -14.665 2.854 5.172 1.00 92.88 81 ARG A CA 1
ATOM 657 C C . ARG A 1 81 ? -14.333 1.659 6.071 1.00 92.88 81 ARG A C 1
ATOM 659 O O . ARG A 1 81 ? -14.899 0.590 5.874 1.00 92.88 81 ARG A O 1
ATOM 666 N N . GLY A 1 82 ? -13.415 1.836 7.020 1.00 94.69 82 GLY A N 1
ATOM 667 C CA . GLY A 1 82 ? -12.914 0.774 7.890 1.00 94.69 82 GLY A CA 1
ATOM 668 C C . GLY A 1 82 ? -11.545 0.234 7.471 1.00 94.69 82 GLY A C 1
ATOM 669 O O . GLY A 1 82 ? -11.050 0.458 6.355 1.00 94.69 82 GLY A O 1
ATOM 670 N N . MET A 1 83 ? -10.928 -0.509 8.382 1.00 96.19 83 MET A N 1
ATOM 671 C CA . MET A 1 83 ? -9.656 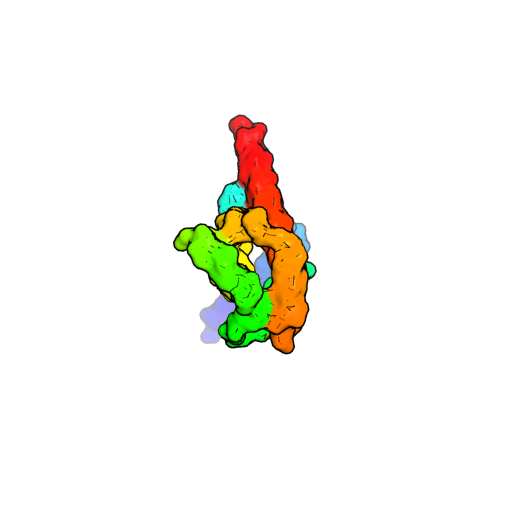-1.189 8.173 1.00 96.19 83 MET A CA 1
ATOM 672 C C . MET A 1 83 ? -9.784 -2.326 7.171 1.00 96.19 83 MET A C 1
ATOM 674 O O . MET A 1 83 ? -8.899 -2.490 6.332 1.00 96.19 83 MET A O 1
ATOM 678 N N . MET A 1 84 ? -10.889 -3.076 7.177 1.00 96.88 84 MET A N 1
ATOM 679 C CA . MET A 1 84 ? -11.098 -4.129 6.178 1.00 96.88 84 MET A CA 1
ATOM 680 C C . MET A 1 84 ? -11.110 -3.553 4.756 1.00 96.88 84 MET A C 1
ATOM 682 O O . MET A 1 84 ? -10.446 -4.084 3.865 1.00 96.88 84 MET A O 1
ATOM 686 N N . ALA A 1 85 ? -11.822 -2.442 4.541 1.00 95.12 85 ALA A N 1
ATOM 687 C CA . ALA A 1 85 ? -11.871 -1.767 3.245 1.00 95.12 85 ALA A CA 1
ATOM 688 C C . ALA A 1 85 ? -10.494 -1.214 2.835 1.00 95.12 85 ALA A C 1
ATOM 690 O O . ALA A 1 85 ? -10.095 -1.342 1.675 1.00 95.12 85 ALA A O 1
ATOM 691 N N . THR A 1 86 ? -9.735 -0.673 3.793 1.00 95.06 86 THR A N 1
ATOM 692 C CA . THR A 1 86 ? -8.342 -0.244 3.583 1.00 95.06 86 THR A CA 1
ATOM 693 C C . THR A 1 86 ? -7.457 -1.410 3.134 1.00 95.06 86 THR A C 1
ATOM 695 O O . THR A 1 86 ? -6.719 -1.283 2.158 1.00 95.06 86 THR A O 1
ATOM 698 N N . VAL A 1 87 ? -7.558 -2.573 3.781 1.00 96.44 87 VAL A N 1
ATOM 699 C CA . VAL A 1 87 ? -6.795 -3.773 3.405 1.00 96.44 87 VAL A CA 1
ATOM 700 C C . VAL A 1 87 ? -7.215 -4.283 2.026 1.00 96.44 87 VAL A C 1
ATOM 702 O O . VAL A 1 87 ? -6.362 -4.497 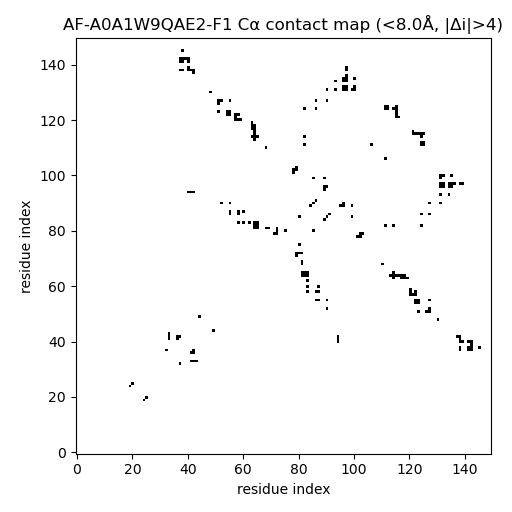1.171 1.00 96.44 87 VAL A O 1
ATOM 705 N N . LEU A 1 88 ? -8.509 -4.471 1.766 1.00 94.06 88 LEU A N 1
ATOM 706 C CA . LEU A 1 88 ? -8.981 -5.088 0.521 1.00 94.06 88 LEU A CA 1
ATOM 707 C C . LEU A 1 88 ? -8.829 -4.171 -0.699 1.00 94.06 88 LEU A C 1
ATOM 709 O O . LEU A 1 88 ? -8.414 -4.625 -1.771 1.00 94.06 88 LEU A O 1
ATOM 713 N N . GLY A 1 89 ? -9.183 -2.896 -0.538 1.00 90.62 89 GLY A N 1
ATOM 714 C CA . GLY A 1 89 ? -9.188 -1.894 -1.600 1.00 90.62 89 GLY A CA 1
ATOM 715 C C . GLY A 1 89 ? -7.932 -1.032 -1.598 1.00 90.62 89 GLY A C 1
ATOM 716 O O . GLY A 1 89 ? -7.228 -0.973 -2.603 1.00 90.62 89 GLY A O 1
ATOM 717 N N . GLY A 1 90 ? -7.622 -0.413 -0.460 1.00 87.88 90 GLY A N 1
ATOM 718 C CA . GLY A 1 90 ? -6.549 0.581 -0.350 1.00 87.88 90 GLY A CA 1
ATOM 719 C C . GLY A 1 90 ? -5.141 0.045 -0.625 1.00 87.88 90 GLY A C 1
ATOM 720 O O . GLY A 1 90 ? -4.293 0.778 -1.118 1.00 87.88 90 GLY A O 1
ATOM 721 N N . THR A 1 91 ? -4.889 -1.244 -0.382 1.00 90.94 91 THR A N 1
ATOM 722 C CA . THR A 1 91 ? -3.585 -1.874 -0.678 1.00 90.94 91 THR A CA 1
ATOM 723 C C . THR A 1 91 ? -3.541 -2.584 -2.041 1.00 90.94 91 THR A C 1
ATOM 725 O O . THR A 1 91 ? -2.522 -3.162 -2.412 1.00 90.94 91 THR A O 1
ATOM 728 N N . ARG A 1 92 ? -4.638 -2.568 -2.818 1.00 87.81 92 ARG A N 1
ATOM 729 C CA . ARG A 1 92 ? -4.707 -3.225 -4.139 1.00 87.81 92 ARG A CA 1
ATOM 730 C C . ARG A 1 92 ? -3.980 -2.438 -5.229 1.00 87.81 92 ARG A C 1
ATOM 732 O O . ARG A 1 92 ? -3.480 -3.044 -6.173 1.00 87.81 92 ARG A O 1
ATOM 739 N N . SER A 1 93 ? -3.962 -1.117 -5.105 1.00 84.62 93 SER A N 1
ATOM 740 C CA . SER A 1 93 ? -3.346 -0.182 -6.043 1.00 84.62 93 SER A CA 1
ATOM 741 C C . SER A 1 93 ? -2.589 0.862 -5.237 1.00 84.62 93 SER A C 1
ATOM 743 O O . SER A 1 93 ? -3.199 1.621 -4.491 1.00 84.62 93 SER A O 1
ATOM 745 N N . LEU A 1 94 ? -1.264 0.905 -5.379 1.00 88.69 94 LEU A N 1
ATOM 746 C CA . LEU A 1 94 ? -0.460 1.968 -4.769 1.00 88.69 94 LEU A CA 1
ATOM 747 C C . LEU A 1 94 ? -0.457 3.257 -5.590 1.00 88.69 94 LEU A C 1
ATOM 749 O O . LEU A 1 94 ? -0.033 4.289 -5.083 1.00 88.69 94 LEU A O 1
ATOM 753 N N . VAL A 1 95 ? -0.990 3.230 -6.816 1.00 88.88 95 VAL A N 1
ATOM 754 C CA . VAL A 1 95 ? -1.181 4.440 -7.630 1.00 88.88 95 VAL A CA 1
ATOM 755 C C . VAL A 1 95 ? -2.039 5.455 -6.872 1.00 88.88 95 VAL A C 1
ATOM 757 O O . VAL A 1 95 ? -1.722 6.639 -6.856 1.00 88.88 95 VAL A O 1
ATOM 760 N N . ASP A 1 96 ? -3.039 4.969 -6.136 1.00 89.69 96 ASP A N 1
ATOM 761 C CA . ASP A 1 96 ? -3.980 5.779 -5.362 1.00 89.69 96 ASP A CA 1
ATOM 762 C C . ASP A 1 96 ? -3.575 5.927 -3.881 1.00 89.69 96 ASP A C 1
ATOM 764 O O . ASP A 1 96 ? -4.407 6.280 -3.040 1.00 89.69 96 ASP A O 1
ATOM 768 N N . ALA A 1 97 ? -2.310 5.655 -3.526 1.00 92.62 97 ALA A N 1
ATOM 769 C CA . ALA A 1 97 ? -1.855 5.646 -2.132 1.00 92.62 97 ALA A CA 1
ATOM 770 C C . ALA A 1 97 ? -2.111 6.979 -1.413 1.00 92.62 97 ALA A C 1
ATOM 772 O O . ALA A 1 97 ? -2.455 6.977 -0.232 1.00 92.62 97 ALA A O 1
ATOM 773 N N . GLU A 1 98 ? -2.000 8.115 -2.104 1.00 92.50 98 GLU A N 1
ATOM 774 C CA . GLU A 1 98 ? -2.339 9.427 -1.544 1.00 92.50 98 GLU A CA 1
ATOM 775 C C . GLU A 1 98 ? -3.820 9.545 -1.155 1.00 92.50 98 GLU A C 1
ATOM 777 O O . G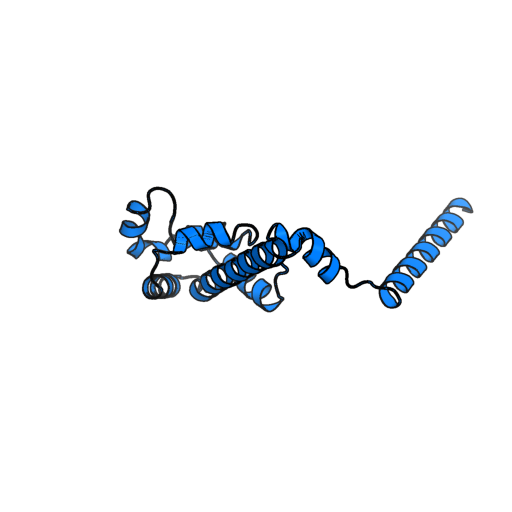LU A 1 98 ? -4.130 10.005 -0.053 1.00 92.50 98 GLU A O 1
ATOM 782 N N . ALA A 1 99 ? -4.731 9.089 -2.019 1.00 91.56 99 ALA A N 1
ATOM 783 C CA . ALA A 1 99 ? -6.164 9.107 -1.741 1.00 91.56 99 ALA A CA 1
ATOM 784 C C . ALA A 1 99 ? -6.498 8.195 -0.554 1.00 91.56 99 ALA A C 1
ATOM 786 O O . ALA A 1 99 ? -7.222 8.596 0.355 1.00 91.56 99 ALA A O 1
ATOM 787 N N . VAL A 1 100 ? -5.904 6.999 -0.505 1.00 93.62 100 VAL A N 1
ATOM 788 C CA . VAL A 1 100 ? -6.066 6.073 0.625 1.00 93.62 100 VAL A CA 1
ATOM 789 C C . VAL A 1 100 ? -5.501 6.685 1.907 1.00 93.62 100 VAL A C 1
ATOM 791 O O . VAL A 1 100 ? -6.177 6.677 2.935 1.00 93.62 100 VAL A O 1
ATOM 794 N N . ARG A 1 101 ? -4.307 7.292 1.861 1.00 94.62 101 ARG A N 1
ATOM 795 C CA . ARG A 1 101 ? -3.713 8.001 3.005 1.00 94.62 101 ARG A CA 1
ATOM 796 C C . ARG A 1 101 ? -4.649 9.087 3.529 1.00 94.62 101 ARG A C 1
ATOM 798 O O . ARG A 1 101 ? -4.792 9.199 4.742 1.00 94.62 101 ARG A O 1
ATOM 805 N N . ALA A 1 102 ? -5.297 9.852 2.649 1.00 92.81 102 ALA A N 1
ATOM 806 C CA . ALA A 1 102 ? -6.246 10.893 3.041 1.00 92.81 102 ALA A CA 1
ATOM 807 C C . ALA A 1 102 ? -7.432 10.329 3.846 1.00 92.81 102 ALA A C 1
ATOM 809 O O . ALA A 1 102 ? -7.868 10.957 4.807 1.00 92.81 102 ALA A O 1
ATOM 810 N N . THR A 1 103 ? -7.898 9.115 3.530 1.00 92.56 103 THR A N 1
ATOM 811 C CA . THR A 1 103 ? -8.951 8.441 4.317 1.00 92.56 103 THR A CA 1
ATOM 812 C C . THR A 1 103 ? -8.488 7.978 5.701 1.00 92.56 103 THR A C 1
ATOM 814 O O . THR A 1 103 ? -9.318 7.749 6.572 1.00 92.56 103 THR A O 1
ATOM 817 N N . LEU A 1 104 ? -7.177 7.856 5.927 1.00 92.94 104 LEU A N 1
ATOM 818 C CA . LEU A 1 104 ? -6.585 7.361 7.175 1.00 92.94 104 LEU A CA 1
ATOM 819 C C . LEU A 1 104 ? -6.095 8.480 8.106 1.00 92.94 104 LEU A C 1
ATOM 821 O O . LEU A 1 104 ? -5.534 8.182 9.158 1.00 92.94 104 LEU A O 1
ATOM 825 N N . VAL A 1 105 ? -6.267 9.754 7.732 1.00 90.94 105 VAL A N 1
ATOM 826 C CA . VAL A 1 105 ? -5.756 10.909 8.499 1.00 90.94 105 VAL A CA 1
ATOM 827 C C . VAL A 1 105 ? -6.356 10.978 9.903 1.00 90.94 105 VAL A C 1
ATOM 829 O O . VAL A 1 105 ? -5.652 11.294 10.855 1.00 90.94 105 VAL A O 1
ATOM 832 N N . GLU A 1 106 ? -7.639 10.653 10.039 1.00 88.12 106 GLU A N 1
ATOM 833 C CA . GLU A 1 106 ? -8.364 10.705 11.315 1.00 88.12 106 GLU A CA 1
ATOM 834 C C . GLU A 1 106 ? -8.300 9.383 12.094 1.00 88.12 106 GLU A C 1
ATOM 836 O O . GLU A 1 106 ? -8.953 9.242 13.131 1.00 88.12 106 GLU A O 1
ATOM 841 N N . VAL A 1 107 ? -7.557 8.390 11.594 1.00 92.81 107 VAL A N 1
ATOM 842 C CA . VAL A 1 107 ? -7.398 7.099 12.263 1.00 92.81 107 VAL A CA 1
ATOM 843 C C . VAL A 1 107 ? -6.129 7.138 13.119 1.00 92.81 107 VAL A C 1
ATOM 845 O O . VAL A 1 107 ? -5.026 7.202 12.567 1.00 92.81 107 VAL A O 1
ATOM 848 N N . PRO A 1 108 ? -6.257 7.071 14.453 1.00 93.94 108 PRO A N 1
ATOM 849 C CA . PRO A 1 108 ? -5.107 7.087 15.340 1.00 93.94 108 PRO A CA 1
ATOM 850 C C . PRO A 1 108 ? -4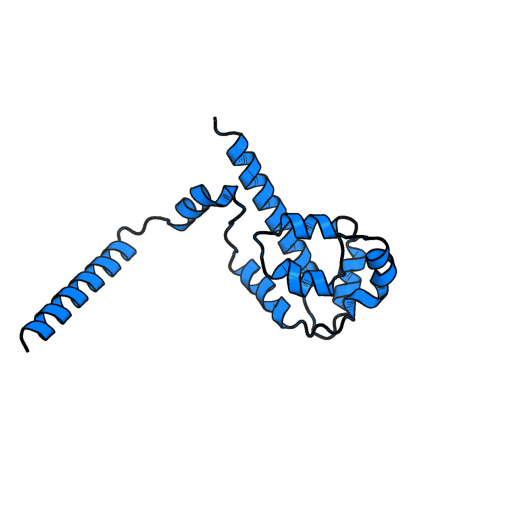.369 5.740 15.303 1.00 93.94 108 PRO A C 1
ATOM 852 O O . PRO A 1 108 ? -4.963 4.690 15.036 1.00 93.94 108 PRO A O 1
ATOM 855 N N . ASP A 1 109 ? -3.066 5.752 15.579 1.00 96.00 109 ASP A N 1
ATOM 856 C CA . ASP A 1 109 ? -2.227 4.557 15.448 1.00 96.00 109 ASP A CA 1
ATOM 857 C C . ASP A 1 109 ? -2.640 3.439 16.418 1.00 96.00 109 ASP A C 1
ATOM 859 O O . ASP A 1 109 ? -2.553 2.261 16.064 1.00 96.00 109 ASP A O 1
ATOM 863 N N . GLU A 1 110 ? -3.183 3.772 17.595 1.00 96.62 110 GLU A N 1
ATOM 864 C CA . GLU A 1 110 ? -3.690 2.765 18.534 1.00 96.62 110 GLU A CA 1
ATOM 865 C C . GLU A 1 110 ? -4.904 2.020 17.963 1.00 96.62 110 GLU A C 1
ATOM 867 O O . GLU A 1 110 ? -5.067 0.822 18.199 1.00 96.62 110 GLU A O 1
ATOM 872 N N . ALA A 1 111 ? -5.747 2.692 17.169 1.00 95.94 111 ALA A N 1
ATOM 873 C CA . ALA A 1 111 ? -6.875 2.039 16.504 1.00 95.94 111 ALA A CA 1
ATOM 874 C C . ALA A 1 111 ? -6.396 1.044 15.437 1.00 95.94 111 ALA A C 1
ATOM 876 O O . ALA A 1 111 ? -6.937 -0.056 15.339 1.00 95.94 111 ALA A O 1
ATOM 877 N N . ILE A 1 112 ? -5.336 1.383 14.698 1.00 97.25 112 ILE A N 1
ATOM 878 C CA . ILE A 1 112 ? -4.722 0.489 13.705 1.00 97.25 112 ILE A CA 1
ATOM 879 C C . ILE A 1 112 ? -4.129 -0.749 14.394 1.00 97.25 112 ILE A C 1
ATOM 881 O O . ILE A 1 112 ? -4.319 -1.872 13.927 1.00 97.25 112 ILE A O 1
ATOM 885 N N . GLN A 1 113 ? -3.454 -0.563 15.532 1.00 97.88 113 GLN A N 1
ATOM 886 C CA . GLN A 1 113 ? -2.901 -1.669 16.321 1.00 97.88 113 GLN A CA 1
ATOM 887 C C . GLN A 1 113 ? -3.997 -2.594 16.864 1.00 97.88 113 GLN A C 1
ATOM 889 O O . GLN A 1 113 ? -3.876 -3.814 16.759 1.00 97.88 113 GLN A O 1
ATOM 894 N N . ARG A 1 114 ? -5.094 -2.035 17.395 1.00 97.44 114 ARG A N 1
ATOM 895 C CA . ARG A 1 114 ? -6.251 -2.833 17.838 1.00 97.44 114 ARG A CA 1
ATOM 896 C C . ARG A 1 114 ? -6.891 -3.603 16.686 1.00 97.44 114 ARG A C 1
ATOM 898 O O . ARG A 1 114 ? -7.219 -4.776 16.847 1.00 97.44 114 ARG A O 1
ATOM 905 N N . ALA A 1 115 ? -7.021 -2.977 15.519 1.00 97.44 115 ALA A N 1
ATOM 906 C CA . ALA A 1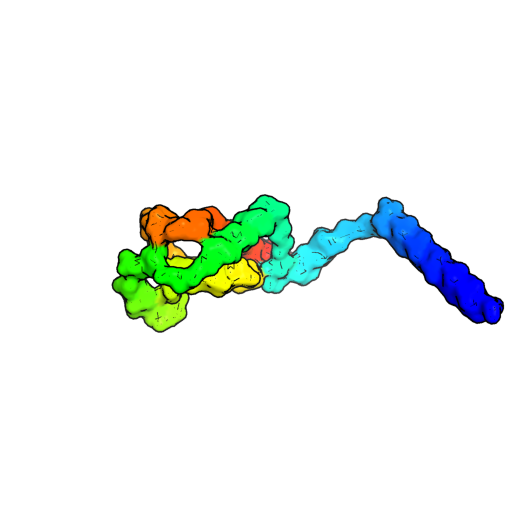 115 ? -7.543 -3.624 14.323 1.00 97.44 115 ALA A CA 1
ATOM 907 C C . ALA A 1 115 ? -6.677 -4.813 13.871 1.00 97.44 115 ALA A C 1
ATOM 909 O O . ALA A 1 115 ? -7.224 -5.853 13.497 1.00 97.44 115 ALA A O 1
ATOM 910 N N . GLU A 1 116 ? -5.345 -4.686 13.928 1.00 98.12 116 GLU A N 1
ATOM 911 C CA . GLU A 1 116 ? -4.422 -5.795 13.651 1.00 98.12 116 GLU A CA 1
ATOM 912 C C . GLU A 1 116 ? -4.579 -6.923 14.677 1.00 98.12 116 GLU A C 1
ATOM 914 O O . GLU A 1 116 ? -4.746 -8.079 14.292 1.00 98.12 116 GLU A O 1
ATOM 919 N N . ALA A 1 117 ? -4.616 -6.588 15.971 1.00 97.88 117 ALA A N 1
ATOM 920 C CA . ALA A 1 117 ? -4.783 -7.562 17.051 1.00 97.88 117 ALA A CA 1
ATOM 921 C C . ALA A 1 117 ? -6.117 -8.331 16.974 1.00 97.88 117 ALA A C 1
ATOM 923 O O . ALA A 1 117 ? -6.194 -9.488 17.385 1.00 97.88 117 ALA A O 1
ATOM 924 N N . ALA A 1 118 ? -7.166 -7.713 16.426 1.00 97.69 118 ALA A N 1
ATOM 925 C CA . ALA A 1 118 ? -8.468 -8.341 16.220 1.00 97.69 118 ALA A CA 1
ATOM 926 C C . ALA A 1 118 ? -8.534 -9.248 14.973 1.00 97.69 118 ALA A C 1
ATOM 928 O O . ALA A 1 118 ? -9.545 -9.925 14.764 1.00 97.69 118 ALA A O 1
ATOM 929 N N . CYS A 1 119 ? -7.509 -9.253 14.113 1.00 97.94 119 CYS A N 1
ATOM 930 C CA . CYS A 1 119 ? -7.533 -9.975 12.845 1.00 97.94 119 CYS A CA 1
ATOM 931 C C . CYS A 1 119 ? -7.255 -11.481 13.040 1.00 97.94 119 CYS A C 1
ATOM 933 O O . CYS A 1 119 ? -6.122 -11.851 13.345 1.00 97.94 119 CYS A O 1
ATOM 935 N N . PRO A 1 120 ? -8.223 -12.382 12.771 1.00 97.88 120 PRO A N 1
ATOM 936 C CA . PRO A 1 120 ? -8.005 -13.823 12.938 1.00 97.88 120 PRO A CA 1
ATOM 937 C C . PRO A 1 120 ? -6.984 -14.400 11.943 1.00 97.88 120 PRO A C 1
ATOM 939 O O . PRO A 1 120 ? -6.337 -15.404 12.224 1.00 97.88 120 PRO A O 1
ATOM 942 N N . GLU A 1 121 ? -6.807 -13.744 10.794 1.00 98.12 121 GLU A N 1
ATOM 943 C CA . GLU A 1 121 ? -5.918 -14.186 9.711 1.00 98.12 121 GLU A CA 1
ATOM 944 C C . GLU A 1 121 ? -4.490 -13.633 9.838 1.00 98.12 121 GLU A C 1
ATOM 946 O O . GLU A 1 121 ? -3.647 -13.869 8.968 1.00 98.12 121 GLU A O 1
ATOM 951 N N . ASN A 1 122 ? -4.205 -12.876 10.907 1.00 96.88 122 ASN A N 1
ATOM 952 C CA . ASN A 1 122 ? -2.911 -12.229 11.142 1.00 96.88 122 ASN A CA 1
ATOM 953 C C . ASN A 1 122 ? -2.449 -11.389 9.933 1.00 96.88 122 ASN A C 1
ATOM 955 O O . ASN A 1 122 ? -1.308 -11.496 9.469 1.00 96.88 122 ASN A O 1
ATOM 959 N N . VAL A 1 123 ? -3.361 -10.587 9.370 1.00 98.00 123 VAL A N 1
ATOM 960 C CA . VAL A 1 123 ? -3.018 -9.600 8.338 1.00 98.00 123 VAL A CA 1
ATOM 961 C C . VAL A 1 123 ? -2.224 -8.470 9.004 1.00 98.00 123 VAL A C 1
ATOM 963 O O . VAL A 1 123 ? -2.715 -7.914 9.983 1.00 98.00 123 VAL A O 1
ATOM 966 N N . PRO A 1 124 ? -1.046 -8.077 8.483 1.00 97.69 124 PRO A N 1
ATOM 967 C CA . PRO A 1 124 ? -0.208 -7.044 9.094 1.00 97.69 124 PRO A CA 1
ATOM 968 C C . PRO A 1 124 ? -0.712 -5.632 8.744 1.00 97.69 124 PRO A C 1
ATOM 970 O O . PRO A 1 124 ? -0.098 -4.914 7.948 1.00 97.69 124 PRO A O 1
ATOM 973 N N . ILE A 1 125 ? -1.871 -5.249 9.284 1.00 97.94 125 ILE A N 1
ATOM 974 C CA . ILE A 1 125 ? -2.562 -3.981 9.000 1.00 97.94 125 ILE A CA 1
ATOM 975 C C . ILE A 1 125 ? -1.655 -2.772 9.274 1.00 97.94 125 ILE A C 1
ATOM 977 O O . ILE A 1 125 ? -1.588 -1.867 8.443 1.00 97.94 125 ILE A O 1
ATOM 981 N N . VAL A 1 126 ? -0.900 -2.769 10.373 1.00 98.12 126 VAL A N 1
ATOM 982 C CA . VAL A 1 126 ? 0.035 -1.694 10.733 1.00 98.12 126 VAL A CA 1
ATOM 983 C C . VAL A 1 126 ? 1.086 -1.509 9.640 1.00 98.12 126 VAL A C 1
ATOM 985 O O . VAL A 1 126 ? 1.277 -0.392 9.153 1.00 98.12 126 VAL A O 1
A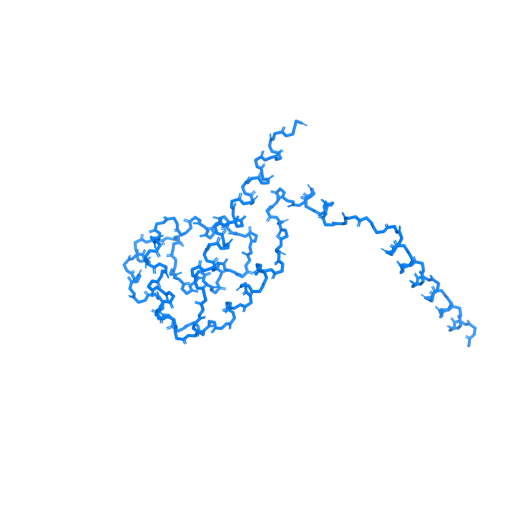TOM 988 N N . ARG A 1 127 ? 1.732 -2.596 9.194 1.00 97.62 127 ARG A N 1
ATOM 989 C CA . ARG A 1 127 ? 2.765 -2.523 8.144 1.00 97.62 127 ARG A CA 1
ATOM 990 C C . ARG A 1 127 ? 2.172 -2.098 6.801 1.00 97.62 127 ARG A C 1
ATOM 992 O O . ARG A 1 127 ? 2.801 -1.329 6.082 1.00 97.62 127 ARG A O 1
ATOM 999 N N . LEU A 1 128 ? 0.957 -2.545 6.474 1.00 97.31 128 LEU A N 1
ATOM 1000 C CA . LEU A 1 128 ? 0.251 -2.128 5.258 1.00 97.31 128 LEU A CA 1
ATOM 1001 C C . LEU A 1 128 ? -0.076 -0.628 5.271 1.00 97.31 128 LEU A C 1
ATOM 1003 O O . LEU A 1 128 ? 0.149 0.055 4.273 1.00 97.31 128 LEU A O 1
ATOM 1007 N N . VAL A 1 129 ? -0.556 -0.091 6.397 1.00 97.12 129 VAL A N 1
ATOM 1008 C CA . VAL A 1 129 ? -0.835 1.347 6.532 1.00 97.12 129 VAL A CA 1
ATOM 1009 C C . VAL A 1 129 ? 0.452 2.170 6.470 1.00 97.12 129 VAL A C 1
ATOM 1011 O O . VAL A 1 129 ? 0.489 3.195 5.789 1.00 97.12 129 VAL A O 1
ATOM 1014 N N . GLN A 1 130 ? 1.523 1.723 7.129 1.00 96.44 130 GLN A N 1
ATOM 1015 C CA . GLN A 1 130 ? 2.835 2.371 7.043 1.00 96.44 130 GLN A CA 1
ATOM 1016 C C . GLN A 1 130 ? 3.360 2.397 5.605 1.00 96.44 130 GLN A C 1
ATOM 1018 O O . GLN A 1 130 ? 3.834 3.437 5.150 1.00 96.44 130 GLN A O 1
ATOM 1023 N N . LEU A 1 131 ? 3.209 1.291 4.873 1.00 95.94 131 LEU A N 1
ATOM 1024 C CA . LEU A 1 131 ? 3.576 1.200 3.463 1.00 95.94 131 LEU A CA 1
ATOM 1025 C C . LEU A 1 131 ? 2.785 2.207 2.619 1.00 95.94 131 LEU A C 1
ATOM 1027 O O . LEU A 1 131 ? 3.390 2.953 1.854 1.00 95.94 131 LEU A O 1
ATOM 1031 N N . ILE A 1 132 ? 1.461 2.300 2.795 1.00 95.75 132 ILE A N 1
ATOM 1032 C CA . ILE A 1 132 ? 0.626 3.296 2.099 1.00 95.75 132 ILE A CA 1
ATOM 1033 C C . ILE A 1 132 ? 1.097 4.720 2.413 1.00 95.75 132 ILE A C 1
ATOM 1035 O O . ILE A 1 132 ? 1.312 5.513 1.495 1.00 95.75 132 ILE A O 1
ATOM 1039 N N . ARG A 1 133 ? 1.285 5.053 3.698 1.00 95.62 133 ARG A N 1
ATOM 1040 C CA . ARG A 1 133 ? 1.739 6.384 4.137 1.00 95.62 133 ARG A CA 1
ATOM 1041 C C . ARG A 1 133 ? 3.104 6.730 3.530 1.00 95.62 133 ARG A C 1
ATOM 1043 O O . ARG A 1 133 ? 3.272 7.831 3.009 1.00 95.62 133 ARG A O 1
ATOM 1050 N N . GLY A 1 134 ? 4.046 5.787 3.546 1.00 94.88 134 GLY A N 1
ATOM 1051 C CA . GLY A 1 134 ? 5.377 5.951 2.962 1.00 94.88 134 GLY A CA 1
ATOM 1052 C C . GLY A 1 134 ? 5.347 6.094 1.439 1.00 94.88 134 GLY A C 1
ATOM 1053 O O . GLY A 1 134 ? 6.011 6.971 0.890 1.00 94.88 134 GLY A O 1
ATOM 1054 N N . HIS A 1 135 ? 4.543 5.287 0.744 1.00 94.69 135 HIS A N 1
ATOM 1055 C CA . HIS A 1 135 ? 4.402 5.373 -0.709 1.00 94.69 135 HIS A CA 1
ATOM 1056 C C . HIS A 1 135 ? 3.773 6.703 -1.137 1.00 94.69 135 HIS A C 1
ATOM 1058 O O . HIS A 1 135 ? 4.295 7.366 -2.028 1.00 94.69 135 HIS A O 1
ATOM 1064 N N . ALA A 1 136 ? 2.718 7.145 -0.447 1.00 94.62 136 ALA A N 1
ATOM 1065 C CA . ALA A 1 136 ? 2.087 8.440 -0.681 1.00 94.62 136 ALA A CA 1
ATOM 1066 C C . ALA A 1 136 ? 3.063 9.613 -0.474 1.00 94.62 136 ALA A C 1
ATOM 1068 O O . ALA A 1 136 ? 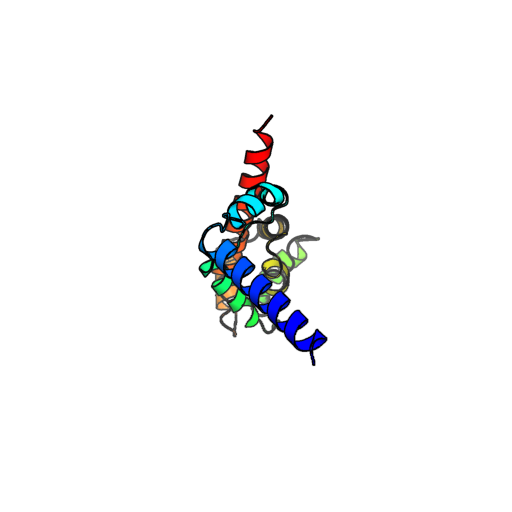3.085 10.541 -1.279 1.00 94.62 136 ALA A O 1
ATOM 1069 N N . ALA A 1 137 ? 3.914 9.560 0.558 1.00 93.88 137 ALA A N 1
ATOM 1070 C CA . ALA A 1 137 ? 4.949 10.573 0.771 1.00 93.88 137 ALA A CA 1
ATOM 1071 C C . ALA A 1 137 ? 5.967 10.607 -0.385 1.00 93.88 137 ALA A C 1
ATOM 1073 O O . ALA A 1 137 ? 6.339 11.683 -0.852 1.00 93.88 137 ALA A O 1
ATOM 1074 N N . ARG A 1 138 ? 6.372 9.437 -0.905 1.00 92.56 138 ARG A N 1
ATOM 1075 C CA . ARG A 1 138 ? 7.240 9.358 -2.093 1.00 92.56 138 ARG A CA 1
ATOM 1076 C C . ARG A 1 138 ? 6.557 9.920 -3.343 1.00 92.56 138 ARG A C 1
ATOM 1078 O O . ARG A 1 138 ? 7.209 10.620 -4.111 1.00 92.56 138 ARG A O 1
ATOM 1085 N N . GLN A 1 139 ? 5.266 9.645 -3.544 1.00 93.06 139 GLN A N 1
ATOM 1086 C CA . GLN A 1 139 ? 4.490 10.191 -4.666 1.00 93.06 139 GLN A CA 1
ATOM 1087 C C . GLN A 1 139 ? 4.410 11.718 -4.606 1.00 93.06 139 GLN A C 1
ATOM 1089 O O . GLN A 1 139 ? 4.627 12.383 -5.617 1.00 93.06 139 GLN A O 1
ATOM 1094 N N . GLN A 1 140 ? 4.148 12.274 -3.422 1.00 91.81 140 GLN A N 1
ATOM 1095 C CA . GLN A 1 140 ? 4.121 13.718 -3.216 1.00 91.81 140 GLN A CA 1
ATOM 1096 C C . GLN A 1 140 ? 5.489 14.345 -3.521 1.00 91.81 140 GLN A C 1
ATOM 1098 O O . GLN A 1 140 ? 5.569 15.267 -4.331 1.00 91.81 140 GLN A O 1
ATOM 1103 N N . ALA A 1 141 ? 6.571 13.785 -2.972 1.00 89.94 141 ALA A N 1
ATOM 1104 C CA . ALA A 1 141 ? 7.928 14.263 -3.236 1.00 89.94 141 ALA A CA 1
ATOM 1105 C C . ALA A 1 141 ? 8.303 14.192 -4.730 1.00 89.94 141 ALA A C 1
ATOM 1107 O O . ALA A 1 141 ? 8.927 15.111 -5.256 1.00 89.94 141 ALA A O 1
ATOM 1108 N N . ALA A 1 142 ? 7.892 13.134 -5.441 1.00 87.81 142 ALA A N 1
ATOM 1109 C CA . ALA A 1 142 ? 8.129 12.997 -6.880 1.00 87.81 142 ALA A CA 1
ATOM 1110 C C . ALA A 1 142 ? 7.381 14.059 -7.709 1.00 87.81 142 ALA A C 1
ATOM 1112 O O . ALA A 1 142 ? 7.906 14.549 -8.710 1.00 87.81 142 ALA A O 1
ATOM 1113 N N . ARG A 1 143 ? 6.173 14.449 -7.286 1.00 86.94 143 ARG A N 1
ATOM 1114 C CA . ARG A 1 143 ? 5.398 15.523 -7.928 1.00 86.94 143 ARG A CA 1
ATOM 1115 C C . ARG A 1 143 ? 5.994 16.902 -7.659 1.00 86.94 143 ARG A C 1
ATOM 1117 O O . ARG A 1 143 ? 6.132 17.687 -8.593 1.00 86.94 143 ARG A O 1
ATOM 1124 N N . GLU A 1 144 ? 6.375 17.181 -6.414 1.00 84.94 144 GLU A N 1
ATOM 1125 C CA . GLU A 1 144 ? 6.976 18.457 -6.001 1.00 84.94 144 GLU A CA 1
ATOM 1126 C C . GLU A 1 144 ? 8.368 18.662 -6.615 1.00 84.94 144 GLU A C 1
ATOM 1128 O O . GLU A 1 144 ? 8.661 19.737 -7.136 1.00 84.94 144 GLU A O 1
ATOM 1133 N N . GLY A 1 145 ? 9.200 17.616 -6.655 1.00 74.44 145 GLY A N 1
ATOM 1134 C CA . GLY A 1 145 ? 10.507 17.655 -7.317 1.00 74.44 145 GLY A CA 1
ATOM 1135 C C . GLY A 1 145 ? 10.417 17.952 -8.817 1.00 74.44 145 GLY A C 1
ATOM 1136 O O . GLY A 1 145 ? 11.297 18.606 -9.368 1.00 74.44 145 GLY A O 1
ATOM 1137 N N . ALA A 1 146 ? 9.325 17.554 -9.473 1.00 58.66 146 ALA A N 1
ATOM 1138 C CA . ALA A 1 146 ? 9.068 17.891 -10.869 1.00 58.66 146 ALA A CA 1
ATOM 1139 C C . ALA A 1 146 ? 8.435 19.277 -11.081 1.00 58.66 146 ALA A C 1
ATOM 1141 O O . ALA A 1 146 ? 8.483 19.797 -12.192 1.00 58.66 146 ALA A O 1
ATOM 1142 N N . ALA A 1 147 ? 7.847 19.880 -10.044 1.00 53.72 147 ALA A N 1
ATOM 1143 C CA . ALA A 1 147 ? 7.345 21.254 -10.087 1.00 53.72 147 ALA A CA 1
ATOM 1144 C C . ALA A 1 147 ? 8.478 22.300 -10.012 1.00 53.72 147 ALA A C 1
ATOM 1146 O O . ALA A 1 147 ? 8.252 23.469 -10.309 1.00 53.72 147 ALA A O 1
ATOM 1147 N N . LEU A 1 148 ? 9.693 21.876 -9.639 1.00 46.12 148 LEU A N 1
ATOM 1148 C CA . LEU A 1 148 ? 10.891 22.713 -9.510 1.00 46.12 148 LEU A CA 1
ATOM 1149 C C . LEU A 1 148 ? 11.831 22.659 -10.733 1.00 46.12 148 LEU A C 1
ATOM 1151 O O . LEU A 1 148 ? 12.867 23.325 -10.724 1.00 46.12 148 LEU A O 1
ATOM 1155 N N . SER A 1 149 ? 11.499 21.902 -11.786 1.00 36.12 149 SER A N 1
ATOM 1156 C CA . SER A 1 149 ? 12.201 21.976 -13.077 1.00 36.12 149 SER A CA 1
ATOM 1157 C C . SER A 1 149 ? 11.467 22.949 -14.017 1.00 36.12 149 SER A C 1
ATOM 1159 O O . SER A 1 149 ? 10.321 22.655 -14.363 1.00 36.12 149 SER A O 1
ATOM 1161 N N . PRO A 1 150 ? 12.081 24.094 -14.385 1.00 41.19 150 PRO A N 1
ATOM 1162 C CA . PRO A 1 150 ? 11.487 25.097 -15.275 1.00 41.19 150 PRO A CA 1
ATOM 1163 C C . PRO A 1 150 ? 11.340 24.617 -16.724 1.00 41.19 150 PRO A C 1
ATOM 1165 O O . PRO A 1 150 ? 12.159 23.776 -17.164 1.00 41.19 150 PRO A O 1
#

Mean predicted aligned error: 7.45 Å